Protein AF-A0A0C2C827-F1 (afdb_monomer_lite)

Radius of gyration: 21.94 Å; chains: 1; bounding box: 42×34×56 Å

pLDDT: mean 88.95, std 9.69, range [47.09, 97.75]

Structure (mmCIF, N/CA/C/O backbone):
data_AF-A0A0C2C827-F1
#
_entry.id   AF-A0A0C2C827-F1
#
loop_
_atom_site.group_PDB
_atom_site.id
_atom_site.type_symbol
_atom_site.label_atom_id
_atom_site.label_alt_id
_atom_site.label_comp_id
_atom_site.label_asym_id
_atom_site.label_entity_id
_atom_site.label_seq_id
_atom_site.pdbx_PDB_ins_code
_atom_site.Cartn_x
_atom_site.Cartn_y
_atom_site.Cartn_z
_atom_site.occupancy
_atom_site.B_iso_or_equiv
_atom_site.auth_seq_id
_atom_site.auth_comp_id
_atom_site.auth_asym_id
_atom_site.auth_atom_id
_atom_site.pdbx_PDB_model_num
ATOM 1 N N . MET A 1 1 ? -22.658 19.233 17.899 1.00 47.09 1 MET A N 1
ATOM 2 C CA . MET A 1 1 ? -21.320 19.853 17.831 1.00 47.09 1 MET A CA 1
ATOM 3 C C . MET A 1 1 ? -20.630 19.488 19.135 1.00 47.09 1 MET A C 1
ATOM 5 O O . MET A 1 1 ? -21.044 19.990 20.168 1.00 47.09 1 MET A O 1
ATOM 9 N N . LEU A 1 2 ? -19.735 18.497 19.115 1.00 59.34 2 LEU A N 1
ATOM 10 C CA . LEU A 1 2 ? -19.010 18.044 20.308 1.00 59.34 2 LEU A CA 1
ATOM 11 C C . LEU A 1 2 ? -17.898 19.061 20.596 1.00 59.34 2 LEU A C 1
ATOM 13 O O . LEU A 1 2 ? -16.912 19.115 19.868 1.00 59.34 2 LEU A O 1
ATOM 17 N N . GLU A 1 3 ? -18.075 19.902 21.614 1.00 64.19 3 GLU A N 1
ATOM 18 C CA . GLU A 1 3 ? -16.965 20.669 22.182 1.00 64.19 3 GLU A CA 1
ATOM 19 C C . GLU A 1 3 ? -16.196 19.738 23.122 1.00 64.19 3 GLU A C 1
ATOM 21 O O . GLU A 1 3 ? -16.692 19.385 24.190 1.00 64.19 3 GLU A O 1
ATOM 26 N N . VAL A 1 4 ? -14.995 19.310 22.727 1.00 66.06 4 VAL A N 1
ATOM 27 C CA . VAL A 1 4 ? -14.126 18.502 23.593 1.00 66.06 4 VAL A CA 1
ATOM 28 C C . VAL A 1 4 ? -13.608 19.399 24.715 1.00 66.06 4 VAL A C 1
ATOM 30 O O . VAL A 1 4 ? -12.619 20.118 24.564 1.00 66.06 4 VAL A O 1
ATOM 33 N N . ARG A 1 5 ? -14.300 19.395 25.854 1.00 66.69 5 ARG A N 1
ATOM 34 C CA . ARG A 1 5 ? -13.885 20.135 27.043 1.00 66.69 5 ARG A CA 1
ATOM 35 C C . ARG A 1 5 ? -12.963 19.230 27.861 1.00 66.69 5 ARG A C 1
ATOM 37 O O . ARG A 1 5 ? -13.411 18.322 28.550 1.00 66.69 5 ARG A O 1
ATOM 44 N N . CYS A 1 6 ? -11.652 19.488 27.824 1.00 61.53 6 CYS A N 1
ATOM 45 C CA . CYS A 1 6 ? -10.638 18.696 28.549 1.00 61.53 6 CYS A CA 1
ATOM 46 C C . CYS A 1 6 ? -10.814 18.657 30.085 1.00 61.53 6 CYS A C 1
ATOM 48 O O . CYS A 1 6 ? -10.021 18.017 30.772 1.00 61.53 6 CYS A O 1
ATOM 50 N N . HIS A 1 7 ? -11.807 19.356 30.640 1.00 68.38 7 HIS A N 1
ATOM 51 C CA . HIS A 1 7 ? -12.025 19.485 32.075 1.00 68.38 7 HIS A CA 1
ATOM 52 C C . HIS A 1 7 ? -13.510 19.354 32.449 1.00 68.38 7 HIS A C 1
ATOM 54 O O . HIS A 1 7 ? -14.020 20.143 33.245 1.00 68.38 7 HIS A O 1
ATOM 60 N N . ASP A 1 8 ? -14.212 18.368 31.889 1.00 76.00 8 ASP A N 1
ATOM 61 C CA . ASP A 1 8 ? -15.567 18.047 32.342 1.00 76.00 8 ASP A CA 1
ATOM 62 C C . ASP A 1 8 ? -15.526 17.234 33.651 1.00 76.00 8 ASP A C 1
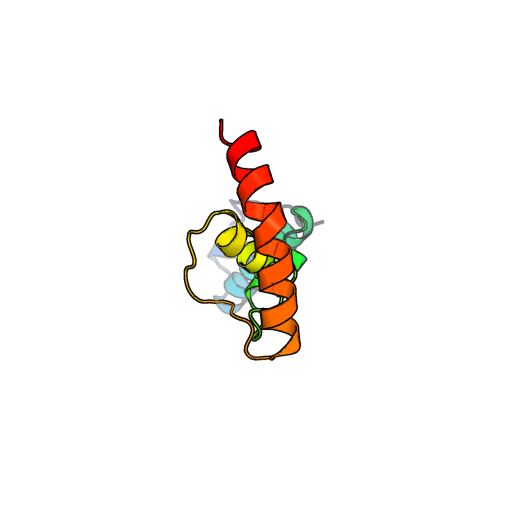ATOM 64 O O . ASP A 1 8 ? -15.051 16.092 33.666 1.00 76.00 8 ASP A O 1
ATOM 68 N N . PRO A 1 9 ? -15.998 17.797 34.783 1.00 75.06 9 PRO A N 1
ATOM 69 C CA . PRO A 1 9 ? -15.972 17.112 36.074 1.00 75.06 9 PRO A CA 1
ATOM 70 C C . PRO A 1 9 ? -16.903 15.891 36.108 1.00 75.06 9 PRO A C 1
ATOM 72 O O . PRO A 1 9 ? -16.648 14.961 36.871 1.00 75.06 9 PRO A O 1
ATOM 75 N N . GLU A 1 10 ? -17.931 15.852 35.258 1.00 78.69 10 GLU A N 1
ATOM 76 C CA . GLU A 1 10 ? -18.884 14.739 35.166 1.00 78.69 10 GLU A CA 1
ATOM 77 C C . GLU A 1 10 ? -18.239 13.454 34.635 1.00 78.69 10 GLU A C 1
ATOM 79 O O . GLU A 1 10 ? -18.510 12.368 35.144 1.00 78.69 10 GLU A O 1
ATOM 84 N N . LEU A 1 11 ? -17.299 13.569 33.692 1.00 76.19 11 LEU A N 1
ATOM 85 C CA . LEU A 1 11 ? -16.570 12.428 33.128 1.00 76.19 11 LEU A CA 1
ATOM 86 C C . LEU A 1 11 ? -15.773 11.662 34.186 1.00 76.19 11 LEU A C 1
ATOM 88 O O . LEU A 1 11 ? -15.672 10.444 34.105 1.00 76.19 11 LEU A O 1
ATOM 92 N N . ARG A 1 12 ? -15.243 12.354 35.203 1.00 75.44 12 ARG A N 1
ATOM 93 C CA . ARG A 1 12 ? -14.473 11.739 36.298 1.00 75.44 12 ARG A CA 1
ATOM 94 C C . ARG A 1 12 ? -15.323 10.918 37.264 1.00 75.44 12 ARG A C 1
ATOM 96 O O . ARG A 1 12 ? -14.786 10.022 37.909 1.00 75.44 12 ARG A O 1
ATOM 103 N N . VAL A 1 13 ? -16.602 11.259 37.392 1.00 83.38 13 VAL A N 1
ATOM 104 C CA . VAL A 1 13 ? -17.548 10.613 38.316 1.00 83.38 13 VAL A CA 1
ATOM 105 C C . VAL A 1 13 ? -18.395 9.560 37.589 1.00 83.38 13 VAL A C 1
ATOM 107 O O . VAL A 1 13 ? -18.962 8.678 38.228 1.00 83.38 13 VAL A O 1
ATOM 110 N N . ALA A 1 14 ? -18.459 9.634 36.259 1.00 80.81 14 ALA A N 1
ATOM 111 C CA . ALA A 1 14 ? -19.197 8.707 35.421 1.00 80.81 14 ALA A CA 1
ATOM 112 C C . ALA A 1 14 ? -18.620 7.281 35.427 1.00 80.81 14 ALA A C 1
ATOM 114 O O . ALA A 1 14 ? -17.430 7.057 35.664 1.00 80.81 14 ALA A O 1
ATOM 115 N N . ASP A 1 15 ? -19.496 6.327 35.114 1.00 88.06 15 ASP A N 1
ATOM 116 C CA . ASP A 1 15 ? -19.166 4.912 34.978 1.00 88.06 15 ASP A CA 1
ATOM 117 C C . ASP A 1 15 ? -18.080 4.659 33.908 1.00 88.06 15 ASP A C 1
ATOM 119 O O . ASP A 1 15 ? -17.936 5.419 32.943 1.00 88.06 15 ASP A O 1
ATOM 123 N N . LYS A 1 16 ? -17.303 3.579 34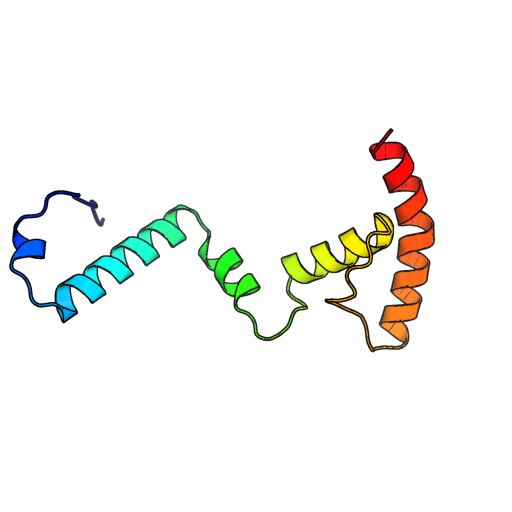.063 1.00 88.19 16 LYS A N 1
ATOM 124 C CA . LYS A 1 16 ? -16.207 3.242 33.137 1.00 88.19 16 LYS A CA 1
ATOM 125 C C . LYS A 1 16 ? -16.693 3.039 31.705 1.00 88.19 16 LYS A C 1
ATOM 127 O O . LYS A 1 16 ? -15.999 3.461 30.778 1.00 88.19 16 LYS A O 1
ATOM 132 N N . ASP A 1 17 ? -17.864 2.438 31.516 1.00 88.88 17 ASP A N 1
ATOM 133 C CA . ASP A 1 17 ? -18.410 2.197 30.181 1.00 88.88 17 ASP A CA 1
ATOM 134 C C . ASP A 1 17 ? -18.754 3.522 29.489 1.00 88.88 17 ASP A C 1
ATOM 136 O O . ASP A 1 17 ? -18.465 3.706 28.303 1.00 88.88 17 ASP A O 1
ATOM 140 N N . TYR A 1 18 ? -19.260 4.493 30.256 1.00 86.06 18 TYR A N 1
ATOM 141 C CA . TYR A 1 18 ? -19.517 5.847 29.769 1.00 86.06 18 TYR A CA 1
ATOM 142 C C . TYR A 1 18 ? -18.223 6.566 29.366 1.00 86.06 18 TYR A C 1
ATOM 144 O O . TYR A 1 18 ? -18.156 7.158 28.288 1.00 86.06 18 TYR A O 1
ATOM 152 N N . GLN A 1 19 ? -17.164 6.474 30.179 1.00 85.94 19 GLN A N 1
ATOM 153 C CA . GLN A 1 19 ? -15.868 7.078 29.844 1.00 85.94 19 GLN A CA 1
ATOM 154 C C . GLN A 1 19 ? -15.275 6.508 28.547 1.00 85.94 19 GLN A C 1
ATOM 156 O O . GLN A 1 19 ? -14.746 7.259 27.720 1.00 85.94 19 GLN A O 1
ATOM 161 N N . ILE A 1 20 ? -15.374 5.189 28.343 1.00 87.88 20 ILE A N 1
ATOM 162 C CA . ILE A 1 20 ? -14.888 4.528 27.125 1.00 87.88 20 ILE A CA 1
ATOM 163 C C . ILE A 1 20 ? -15.697 4.989 25.913 1.00 87.88 20 ILE A C 1
ATOM 165 O O . ILE A 1 20 ? -15.110 5.295 24.873 1.00 87.88 20 ILE A O 1
ATOM 169 N N . GLN A 1 21 ? -17.023 5.054 26.037 1.00 89.31 21 GLN A N 1
ATOM 170 C CA . GLN A 1 21 ? -17.894 5.478 24.947 1.00 89.31 21 GLN A CA 1
ATOM 171 C C . GLN A 1 21 ? -17.613 6.928 24.537 1.00 89.31 21 GLN A C 1
ATOM 173 O O . GLN A 1 21 ? -17.379 7.196 23.360 1.00 89.31 21 GLN A O 1
ATOM 178 N N . HIS A 1 22 ? -17.513 7.837 25.509 1.00 86.12 22 HIS A N 1
ATOM 179 C CA . HIS A 1 22 ? -17.183 9.236 25.251 1.00 86.12 22 HIS A CA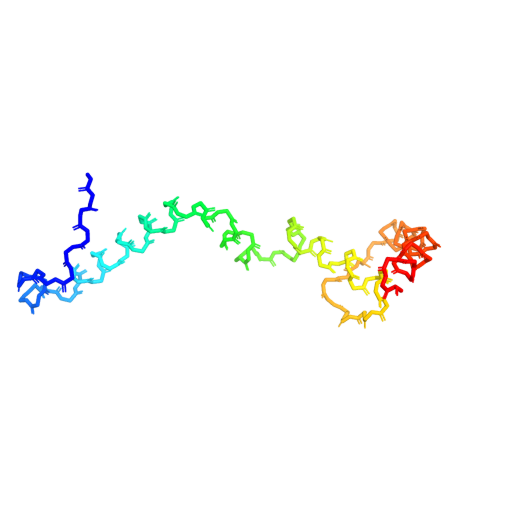 1
ATOM 180 C C . HIS A 1 22 ? -15.806 9.397 24.585 1.00 86.12 22 HIS A C 1
ATOM 182 O O . HIS A 1 22 ? -15.652 10.150 23.625 1.00 86.12 22 HIS A O 1
ATOM 188 N N . SER A 1 23 ? -14.803 8.642 25.046 1.00 87.31 23 SER A N 1
ATOM 189 C CA . SER A 1 23 ? -13.460 8.669 24.450 1.00 87.31 23 SER A CA 1
ATOM 190 C C . SER A 1 23 ? -13.469 8.184 22.998 1.00 87.31 23 SER A C 1
ATOM 192 O O . SER A 1 23 ? -12.793 8.770 22.153 1.00 87.31 23 SER A O 1
ATOM 194 N N . LYS A 1 24 ? -14.249 7.137 22.687 1.00 90.00 24 LYS A N 1
ATOM 195 C CA . LYS A 1 24 ? -14.424 6.638 21.313 1.00 90.00 24 LYS A CA 1
ATOM 196 C C . LYS A 1 24 ? -15.075 7.687 20.420 1.00 90.00 24 LYS A C 1
ATOM 198 O O . LYS A 1 24 ? -14.597 7.909 19.315 1.00 90.00 24 LYS A O 1
ATOM 203 N N . GLU A 1 25 ? -16.131 8.341 20.891 1.00 89.69 25 GLU A N 1
ATOM 204 C CA . GLU A 1 25 ? -16.846 9.372 20.132 1.00 89.69 25 GLU A CA 1
ATOM 205 C C . GLU A 1 25 ? -15.966 10.594 19.849 1.00 89.69 25 GLU A C 1
ATOM 207 O O . GLU A 1 25 ? -15.932 11.069 18.714 1.00 89.69 25 GLU A O 1
ATOM 212 N N . ALA A 1 26 ? -15.188 11.052 20.834 1.00 88.75 26 ALA A N 1
ATOM 213 C CA . ALA A 1 26 ? -14.219 12.129 20.643 1.00 88.75 26 ALA A CA 1
ATOM 214 C C . ALA A 1 26 ? -13.122 11.748 19.632 1.00 88.75 26 ALA A C 1
ATOM 216 O O . ALA A 1 26 ? -12.761 12.559 18.778 1.00 88.75 26 ALA A O 1
ATOM 217 N N . LEU A 1 27 ? -12.623 10.505 19.688 1.00 89.69 27 LEU A N 1
ATOM 218 C CA . LEU A 1 27 ? -11.666 9.987 18.706 1.00 89.69 27 LEU A CA 1
ATOM 219 C C . LEU A 1 27 ? -12.266 9.954 17.301 1.00 89.69 27 LEU A C 1
ATOM 221 O O . LEU A 1 27 ? -11.641 10.444 16.368 1.00 89.69 27 LEU A O 1
ATOM 225 N N . LEU A 1 28 ? -13.474 9.409 17.145 1.00 89.50 28 LEU A N 1
ATOM 226 C CA . LEU A 1 28 ? -14.153 9.329 15.851 1.00 89.50 28 LEU A CA 1
ATOM 227 C 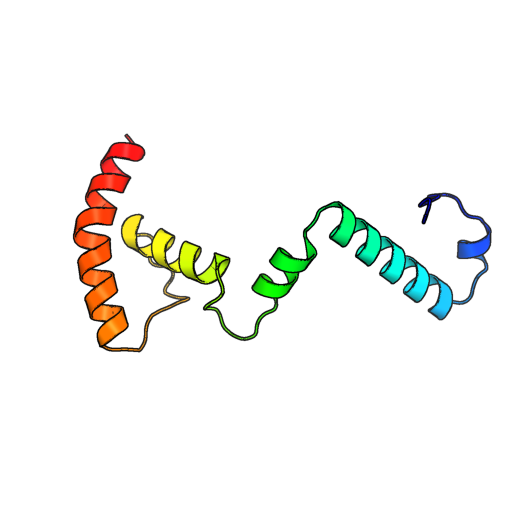C . LEU A 1 28 ? -14.412 10.720 15.269 1.00 89.50 28 LEU A C 1
ATOM 229 O O . LEU A 1 28 ? -14.143 10.935 14.091 1.00 89.50 28 LEU A O 1
ATOM 233 N N . TRP A 1 29 ? -14.848 11.675 16.095 1.00 89.19 29 TRP A N 1
ATOM 234 C CA . TRP A 1 29 ? -15.004 13.068 15.682 1.00 89.19 29 TRP A CA 1
ATOM 235 C C . TRP A 1 29 ? -13.682 13.676 15.204 1.00 89.19 29 TRP A C 1
ATOM 237 O O . TRP A 1 29 ? -13.637 14.311 14.155 1.00 89.19 29 TRP A O 1
ATOM 247 N N . PHE A 1 30 ? -12.595 13.468 15.948 1.00 89.88 30 PHE A N 1
ATOM 248 C CA . PHE A 1 30 ? -11.284 14.006 15.592 1.00 89.88 30 PHE A CA 1
ATOM 249 C C . PHE A 1 30 ? -10.740 13.394 14.295 1.00 89.88 30 PHE A C 1
ATOM 251 O O . PHE A 1 30 ? -10.205 14.107 13.446 1.00 89.88 30 PHE A O 1
ATOM 258 N N . LEU A 1 31 ? -10.896 12.080 14.124 1.00 91.25 31 LEU A N 1
ATOM 259 C CA . LEU A 1 31 ? -10.487 11.371 12.913 1.00 91.25 31 LEU A CA 1
ATOM 260 C C . LEU A 1 31 ? -11.266 11.843 11.684 1.00 91.25 31 LEU A C 1
ATOM 262 O O . LEU A 1 31 ? -10.662 12.045 10.632 1.00 91.25 31 LEU A O 1
ATOM 266 N N . ASP A 1 32 ? -12.573 12.054 11.830 1.00 91.25 32 ASP A N 1
ATOM 267 C CA . ASP A 1 32 ? -13.431 12.596 10.777 1.00 91.25 32 ASP A CA 1
ATOM 268 C C . ASP A 1 32 ? -13.058 14.046 10.439 1.00 91.25 32 ASP A C 1
ATOM 270 O O . ASP A 1 32 ? -12.875 14.390 9.275 1.00 91.25 32 ASP A O 1
ATOM 274 N N . HIS A 1 33 ? -12.812 14.875 11.459 1.00 90.50 33 HIS A N 1
ATOM 275 C CA . HIS A 1 33 ? -12.379 16.261 11.280 1.00 90.50 33 HIS A CA 1
ATOM 276 C C . HIS A 1 33 ? -11.050 16.379 10.517 1.00 90.50 33 HIS A C 1
ATOM 278 O O . HIS A 1 33 ? -10.858 17.313 9.741 1.00 90.50 33 HIS A O 1
ATOM 284 N N . LEU A 1 34 ? -10.137 15.425 10.717 1.00 91.62 34 LEU A N 1
ATOM 285 C CA . LEU A 1 34 ? -8.871 15.339 9.987 1.00 91.62 34 LEU A CA 1
ATOM 286 C C . LEU A 1 34 ? -8.966 14.561 8.667 1.00 91.62 34 LEU A C 1
ATOM 288 O O . LEU A 1 34 ? -7.953 14.405 7.986 1.00 91.62 34 LEU A O 1
ATOM 292 N N . ASN A 1 35 ? -10.151 14.060 8.309 1.00 89.94 35 ASN A N 1
ATOM 293 C CA . ASN A 1 35 ? -10.379 13.204 7.147 1.00 89.94 35 ASN A CA 1
ATOM 294 C C . ASN A 1 35 ? -9.463 11.957 7.116 1.00 89.94 35 ASN A C 1
ATOM 296 O O . ASN A 1 35 ? -9.043 11.487 6.061 1.00 89.94 35 ASN A O 1
ATOM 300 N N . LEU A 1 36 ? -9.109 11.425 8.292 1.00 90.75 36 LEU A N 1
ATOM 301 C CA . LEU A 1 36 ? -8.183 10.296 8.449 1.00 90.75 36 LEU A CA 1
ATOM 302 C C . LEU A 1 36 ? -8.871 8.930 8.398 1.00 90.75 36 LEU A C 1
ATOM 304 O O . LEU A 1 36 ? -8.190 7.904 8.335 1.00 90.75 36 LEU A O 1
ATOM 308 N N . THR A 1 37 ? -10.201 8.897 8.421 1.00 89.44 37 THR A N 1
ATOM 309 C CA . THR A 1 37 ? -10.984 7.656 8.428 1.00 89.44 37 THR A CA 1
ATOM 310 C C . THR A 1 37 ? -10.643 6.760 7.234 1.00 89.44 37 THR A C 1
ATOM 312 O O . THR A 1 37 ? -10.483 5.552 7.403 1.00 89.44 37 THR A O 1
ATOM 315 N N . GLU A 1 38 ? -10.448 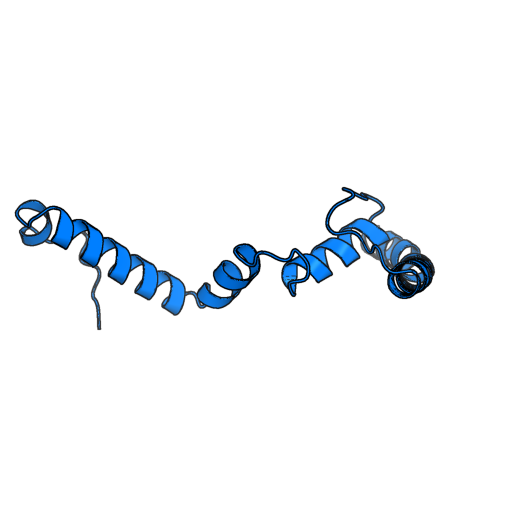7.342 6.046 1.00 86.81 38 GLU A N 1
ATOM 316 C CA . GLU A 1 38 ? -10.058 6.602 4.838 1.00 86.81 38 GLU A CA 1
ATOM 317 C C . GLU A 1 38 ? -8.660 5.991 4.961 1.00 86.81 38 GLU A C 1
ATOM 319 O O . GLU A 1 38 ? -8.471 4.807 4.686 1.00 86.81 38 GLU A O 1
ATOM 324 N N . VAL A 1 39 ? -7.694 6.761 5.465 1.00 87.88 39 VAL A N 1
ATOM 325 C CA . VAL A 1 39 ? -6.316 6.293 5.666 1.00 87.88 39 VAL A CA 1
ATOM 326 C C . VAL A 1 39 ? -6.279 5.137 6.662 1.00 87.88 39 VAL A C 1
ATOM 328 O O . VAL A 1 39 ? -5.612 4.133 6.421 1.00 87.88 39 VAL A O 1
ATOM 331 N N . ILE A 1 40 ? -6.999 5.248 7.780 1.00 89.12 40 ILE A N 1
ATOM 332 C CA . ILE A 1 40 ? -7.061 4.184 8.792 1.00 89.12 40 ILE A CA 1
ATOM 333 C C . ILE A 1 40 ? -7.717 2.940 8.212 1.00 89.12 40 ILE A C 1
ATOM 335 O O . ILE A 1 40 ? -7.220 1.835 8.439 1.00 89.12 40 ILE A O 1
ATOM 339 N N . LYS A 1 41 ? -8.793 3.111 7.440 1.00 88.62 41 LYS A N 1
ATOM 340 C CA . LYS A 1 41 ? -9.457 2.000 6.769 1.00 88.62 41 LYS A CA 1
ATOM 341 C C . LYS A 1 41 ? -8.473 1.266 5.862 1.00 88.62 41 LYS A C 1
ATOM 343 O O . LYS A 1 41 ? -8.265 0.081 6.079 1.00 88.62 41 LYS A O 1
ATOM 348 N N . GLU A 1 42 ? -7.782 1.972 4.966 1.00 88.25 42 GLU A N 1
ATOM 349 C CA . GLU A 1 42 ? -6.776 1.383 4.070 1.00 88.25 42 GLU A CA 1
ATOM 350 C C . GLU A 1 42 ? -5.620 0.688 4.802 1.00 88.25 42 GLU A C 1
ATOM 352 O O . GLU A 1 42 ? -5.063 -0.290 4.311 1.00 88.25 42 GLU A O 1
ATOM 357 N N . ARG A 1 43 ? -5.210 1.187 5.971 1.00 86.25 43 ARG A N 1
ATOM 358 C CA . ARG A 1 43 ? -4.139 0.567 6.770 1.00 86.25 43 ARG A CA 1
ATOM 359 C C . ARG A 1 43 ? -4.594 -0.667 7.542 1.00 86.25 43 ARG A C 1
ATOM 361 O O . ARG A 1 43 ? -3.743 -1.449 7.956 1.00 86.25 43 ARG A O 1
ATOM 368 N N . THR A 1 44 ? -5.897 -0.806 7.758 1.00 89.19 44 THR A N 1
ATOM 369 C CA . THR A 1 44 ? -6.503 -1.906 8.519 1.00 89.19 44 THR A CA 1
ATOM 370 C C . THR A 1 44 ? -7.083 -2.982 7.599 1.00 89.19 44 THR A C 1
ATOM 372 O O . THR A 1 44 ? -7.546 -4.011 8.083 1.00 89.19 44 THR A O 1
ATOM 375 N N . GLU A 1 45 ? -7.068 -2.771 6.278 1.00 90.50 45 GLU A N 1
ATOM 376 C CA . GLU A 1 45 ? -7.499 -3.792 5.327 1.00 90.50 45 GLU A CA 1
ATOM 377 C C . GLU A 1 45 ? -6.646 -5.059 5.451 1.00 90.50 45 GLU A C 1
ATOM 379 O O . GLU A 1 45 ? -5.430 -5.015 5.637 1.00 90.50 45 GLU A O 1
ATOM 384 N N . GLU A 1 46 ? -7.297 -6.213 5.317 1.00 90.88 46 GLU A N 1
ATOM 385 C CA . GLU A 1 46 ? -6.630 -7.518 5.393 1.00 90.88 46 GLU A CA 1
ATOM 386 C C . GLU A 1 46 ? -5.668 -7.745 4.218 1.00 90.88 46 GLU A C 1
ATOM 388 O O . GLU A 1 46 ? -4.720 -8.527 4.309 1.00 90.88 46 GLU A O 1
ATOM 393 N N . THR A 1 47 ? -5.909 -7.059 3.098 1.00 91.81 47 THR A N 1
ATOM 394 C CA . THR A 1 47 ? -5.079 -7.125 1.899 1.00 91.81 47 THR A CA 1
ATOM 395 C C . THR A 1 47 ? -4.059 -5.987 1.877 1.00 91.81 47 THR A C 1
ATOM 397 O O . THR A 1 47 ? -4.408 -4.837 2.132 1.00 91.81 47 THR A O 1
ATOM 400 N N . PRO A 1 48 ? -2.799 -6.247 1.485 1.00 90.62 48 PRO A N 1
ATOM 401 C CA . PRO A 1 48 ? -1.816 -5.184 1.305 1.00 90.62 48 PRO A CA 1
ATOM 402 C C . PRO A 1 48 ? -2.026 -4.379 0.013 1.00 90.62 48 PRO A C 1
ATOM 404 O O . PRO A 1 48 ? -1.298 -3.420 -0.232 1.00 90.62 48 PRO A O 1
ATOM 407 N N . TRP A 1 49 ? -2.986 -4.767 -0.833 1.00 93.69 49 TRP A N 1
ATOM 408 C CA . TRP A 1 49 ? -3.287 -4.111 -2.110 1.00 93.69 49 TRP A CA 1
ATOM 409 C C . TRP A 1 49 ? -4.262 -2.940 -1.963 1.00 93.69 49 TRP A C 1
ATOM 411 O O . TRP A 1 49 ? -5.205 -2.804 -2.737 1.00 93.69 49 TRP A O 1
ATOM 421 N N . THR A 1 50 ? -4.014 -2.085 -0.976 1.00 93.69 50 THR A N 1
ATOM 422 C CA . THR A 1 50 ? -4.704 -0.799 -0.826 1.00 93.69 50 THR A CA 1
ATOM 423 C C . THR A 1 50 ? -4.051 0.260 -1.710 1.00 93.69 50 THR A C 1
ATOM 425 O O . THR A 1 50 ? -3.021 -0.001 -2.344 1.00 93.69 50 THR A O 1
ATOM 428 N N . TRP A 1 51 ? -4.614 1.467 -1.785 1.00 91.31 51 TRP A N 1
ATOM 429 C CA . TRP A 1 51 ? -4.005 2.552 -2.557 1.00 91.31 51 TRP A CA 1
ATOM 430 C C . TRP A 1 51 ? -2.610 2.896 -2.020 1.00 91.31 51 TRP A C 1
ATOM 432 O O . TRP A 1 51 ? -1.622 2.837 -2.761 1.00 91.31 51 TRP A O 1
ATOM 442 N N . LEU A 1 52 ? -2.498 3.143 -0.710 1.00 91.69 52 LEU A N 1
ATOM 443 C CA . LEU A 1 52 ? -1.208 3.367 -0.055 1.00 91.69 52 LEU A CA 1
ATOM 444 C C . LEU A 1 52 ? -0.266 2.158 -0.183 1.00 91.69 52 LEU A C 1
ATOM 446 O O . LEU A 1 52 ? 0.929 2.338 -0.423 1.00 91.69 52 LEU A O 1
ATOM 450 N N . GLY A 1 53 ? -0.786 0.934 -0.056 1.00 93.75 53 GLY A N 1
ATOM 451 C CA . GLY A 1 53 ? 0.005 -0.290 -0.211 1.00 93.75 53 GLY A CA 1
ATOM 452 C C . GLY A 1 53 ? 0.559 -0.472 -1.628 1.00 93.75 53 GLY A C 1
ATOM 453 O O . GLY A 1 53 ? 1.722 -0.838 -1.805 1.00 93.75 53 GLY A O 1
ATOM 454 N N . SER A 1 54 ? -0.225 -0.115 -2.646 1.00 95.00 54 SER A N 1
ATOM 455 C CA . SER A 1 54 ? 0.183 -0.151 -4.055 1.00 95.00 54 SER A CA 1
ATOM 456 C C . SER A 1 54 ? 1.216 0.929 -4.380 1.00 95.00 54 SER A C 1
ATOM 458 O O . SER A 1 54 ? 2.189 0.656 -5.084 1.00 95.00 54 SER A O 1
ATOM 460 N N . MET A 1 55 ? 1.067 2.137 -3.826 1.00 94.94 55 MET A N 1
ATOM 461 C CA . MET A 1 55 ? 2.096 3.177 -3.934 1.00 94.94 55 MET A CA 1
ATOM 462 C C . MET A 1 55 ? 3.399 2.755 -3.256 1.00 94.94 55 MET A C 1
ATOM 464 O O . MET A 1 55 ? 4.474 2.973 -3.809 1.00 94.94 55 MET A O 1
ATOM 468 N N . PHE A 1 56 ? 3.320 2.110 -2.090 1.00 95.19 56 PHE A N 1
ATOM 469 C CA . PHE A 1 56 ? 4.496 1.574 -1.410 1.00 95.19 56 PHE A CA 1
ATOM 470 C C . PHE A 1 56 ? 5.182 0.480 -2.243 1.00 95.19 56 PHE A C 1
ATOM 472 O O . PHE A 1 56 ? 6.403 0.514 -2.404 1.00 95.19 56 PHE A O 1
ATOM 479 N N . TYR A 1 57 ? 4.407 -0.431 -2.848 1.00 96.44 57 TYR A N 1
ATOM 480 C CA . TYR A 1 57 ? 4.915 -1.429 -3.793 1.00 96.44 57 TYR A CA 1
ATOM 481 C C . TYR A 1 57 ? 5.633 -0.793 -4.990 1.00 96.44 57 TYR A C 1
ATOM 483 O O . TYR A 1 57 ? 6.728 -1.218 -5.351 1.00 96.44 57 TYR A O 1
ATOM 491 N N . ALA A 1 58 ? 5.052 0.243 -5.593 1.00 96.31 58 ALA A N 1
ATOM 492 C CA . ALA A 1 58 ? 5.685 0.976 -6.683 1.00 96.31 58 ALA A CA 1
ATOM 493 C C . ALA A 1 58 ? 6.988 1.654 -6.215 1.00 96.31 58 ALA A C 1
ATOM 495 O O . ALA A 1 58 ? 8.034 1.493 -6.843 1.00 96.31 58 ALA A O 1
ATOM 496 N N . GLY A 1 59 ? 6.941 2.321 -5.060 1.00 96.00 59 GLY A N 1
ATOM 497 C CA . GLY A 1 59 ? 8.073 2.978 -4.410 1.00 96.00 59 GLY A CA 1
ATOM 498 C C . GLY A 1 59 ? 9.270 2.057 -4.226 1.00 96.00 59 GLY A C 1
ATOM 499 O O . GLY A 1 59 ? 10.348 2.322 -4.757 1.00 96.00 59 GLY A O 1
ATOM 500 N N . GLN A 1 60 ? 9.092 0.940 -3.519 1.00 96.31 60 GLN A N 1
ATOM 501 C CA . GLN A 1 60 ? 10.190 0.009 -3.233 1.00 96.31 60 GLN A CA 1
ATOM 502 C C . GLN A 1 60 ? 10.803 -0.632 -4.493 1.00 96.31 60 GLN A C 1
ATOM 504 O O . GLN A 1 60 ? 11.941 -1.096 -4.431 1.00 96.31 60 GLN A O 1
ATOM 509 N N . LEU A 1 61 ? 10.084 -0.649 -5.625 1.00 96.56 61 LEU A N 1
ATOM 510 C CA . LEU A 1 61 ? 10.589 -1.140 -6.907 1.00 96.56 61 LEU A CA 1
ATOM 511 C C . LEU A 1 61 ? 11.560 -0.150 -7.566 1.00 96.56 61 LEU A C 1
ATOM 513 O O . LEU A 1 61 ? 12.712 -0.505 -7.807 1.00 96.56 61 LEU A O 1
ATOM 517 N N . TYR A 1 62 ? 11.126 1.083 -7.858 1.00 95.38 62 TYR A N 1
ATOM 518 C CA . TYR A 1 62 ? 11.976 2.039 -8.588 1.00 95.38 62 TYR A CA 1
ATOM 519 C C . TYR A 1 62 ? 13.089 2.639 -7.723 1.00 95.38 62 TYR A C 1
ATOM 521 O O . TYR A 1 62 ? 14.123 3.044 -8.247 1.00 95.38 62 TYR A O 1
ATOM 529 N N . THR A 1 63 ? 12.902 2.675 -6.400 1.00 95.00 63 THR A N 1
ATOM 530 C CA . THR A 1 63 ? 13.958 3.058 -5.445 1.00 95.00 63 THR A CA 1
ATOM 531 C C . THR A 1 63 ? 14.974 1.945 -5.218 1.00 95.00 63 THR A C 1
ATOM 533 O O . THR A 1 63 ? 15.991 2.168 -4.567 1.00 95.00 63 THR A O 1
ATOM 536 N N . THR A 1 64 ? 14.717 0.744 -5.747 1.00 95.06 64 THR A N 1
ATOM 537 C CA . THR A 1 64 ? 15.544 -0.460 -5.583 1.00 95.06 64 THR A CA 1
ATOM 538 C C . THR A 1 64 ? 15.716 -0.933 -4.133 1.00 95.06 64 THR A C 1
ATOM 540 O O . THR A 1 64 ? 16.597 -1.739 -3.856 1.00 95.06 64 THR A O 1
ATOM 543 N N . ILE A 1 65 ? 14.860 -0.482 -3.204 1.00 96.19 65 ILE A N 1
ATOM 544 C CA . ILE A 1 65 ? 14.906 -0.916 -1.797 1.00 96.19 65 ILE A CA 1
ATOM 545 C C . ILE A 1 65 ? 14.448 -2.374 -1.654 1.00 96.19 65 ILE A C 1
ATOM 547 O O . ILE A 1 65 ? 15.102 -3.164 -0.981 1.00 96.19 65 ILE A O 1
ATOM 551 N N . GLY A 1 66 ? 13.321 -2.728 -2.285 1.00 94.25 66 GLY A N 1
ATOM 552 C CA . GLY A 1 66 ? 12.840 -4.109 -2.379 1.00 94.25 66 GLY A CA 1
ATOM 553 C C . GLY A 1 66 ? 12.599 -4.835 -1.047 1.00 94.25 66 GLY A C 1
ATOM 554 O O . GLY A 1 66 ? 13.123 -5.927 -0.854 1.00 94.25 66 GLY A O 1
ATOM 555 N N . TYR A 1 67 ? 11.764 -4.292 -0.154 1.00 94.56 67 TYR A N 1
ATOM 556 C CA . TYR A 1 67 ? 11.432 -4.918 1.140 1.00 94.56 67 TYR A CA 1
ATOM 557 C C . TYR A 1 67 ? 10.795 -6.316 1.037 1.00 94.56 67 TYR A C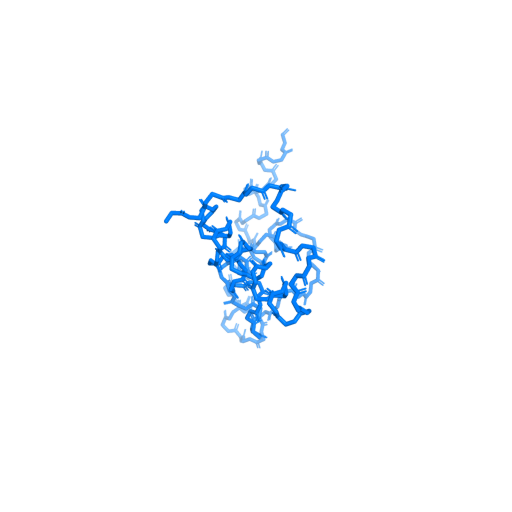 1
ATOM 559 O O . TYR A 1 67 ? 10.854 -7.090 1.990 1.00 94.56 67 TYR A O 1
ATOM 567 N N . GLY A 1 68 ? 10.174 -6.645 -0.099 1.00 91.19 68 GLY A N 1
ATOM 568 C CA . GLY A 1 68 ? 9.617 -7.977 -0.368 1.00 91.19 68 GLY A CA 1
ATOM 569 C C . GLY A 1 68 ? 8.150 -8.158 0.040 1.00 91.19 68 GLY A C 1
ATOM 570 O O . GLY A 1 68 ? 7.583 -9.223 -0.201 1.00 91.19 68 GLY A O 1
ATOM 571 N N . TYR A 1 69 ? 7.511 -7.122 0.590 1.00 90.88 69 TYR A N 1
ATOM 572 C CA . TYR A 1 69 ? 6.077 -7.080 0.878 1.00 90.88 69 TYR A CA 1
ATOM 573 C C . TYR A 1 69 ? 5.547 -5.640 0.738 1.00 90.88 69 TYR A C 1
ATOM 575 O O . TYR A 1 69 ? 6.165 -4.740 1.309 1.00 90.88 69 TYR A O 1
ATOM 583 N N . PRO A 1 70 ? 4.426 -5.386 0.030 1.00 92.12 70 PRO A N 1
ATOM 584 C CA . PRO A 1 70 ? 3.653 -6.319 -0.799 1.00 92.12 70 PRO A CA 1
ATOM 585 C C . PRO A 1 70 ? 4.455 -6.831 -2.008 1.00 92.12 70 PRO A C 1
ATOM 587 O O . PRO A 1 70 ? 5.410 -6.195 -2.439 1.00 92.12 70 PRO A O 1
ATOM 590 N N . THR A 1 71 ? 4.074 -7.978 -2.582 1.00 93.19 71 THR A N 1
ATOM 591 C CA . THR A 1 71 ? 4.697 -8.506 -3.811 1.00 93.19 71 THR A CA 1
ATOM 592 C C . THR A 1 71 ? 3.679 -9.168 -4.733 1.00 93.19 71 THR A C 1
ATOM 594 O O . THR A 1 71 ? 2.726 -9.803 -4.276 1.00 93.19 71 THR A O 1
ATOM 597 N N . THR A 1 72 ? 3.871 -9.027 -6.047 1.00 93.25 72 THR A N 1
ATOM 598 C CA . THR A 1 72 ? 2.987 -9.628 -7.048 1.00 93.25 72 THR A CA 1
ATOM 599 C C . THR A 1 72 ? 3.308 -11.113 -7.230 1.00 93.25 72 THR A C 1
ATOM 601 O O . THR A 1 72 ? 4.390 -11.521 -7.661 1.00 93.25 72 THR A O 1
ATOM 604 N N . ASN A 1 73 ? 2.320 -11.959 -6.940 1.00 92.25 73 ASN A N 1
ATOM 605 C CA . ASN A 1 73 ? 2.422 -13.402 -7.177 1.00 92.25 73 ASN A CA 1
ATOM 606 C C . ASN A 1 73 ? 1.910 -13.820 -8.563 1.00 92.25 73 ASN A C 1
ATOM 608 O O . ASN A 1 73 ? 2.133 -14.951 -8.986 1.00 92.25 73 ASN A O 1
ATOM 612 N N . THR A 1 74 ? 1.263 -12.908 -9.290 1.00 96.38 74 THR A N 1
ATOM 613 C CA . THR A 1 74 ? 0.728 -13.166 -10.629 1.00 96.38 74 THR A CA 1
ATOM 614 C C . THR A 1 74 ? 1.796 -12.958 -11.702 1.00 96.38 74 THR A C 1
ATOM 616 O O . THR A 1 74 ? 2.594 -12.022 -11.639 1.00 96.38 74 THR A O 1
ATOM 619 N N . THR A 1 75 ? 1.792 -13.802 -12.737 1.00 96.94 75 THR A N 1
ATOM 620 C CA . THR A 1 75 ? 2.729 -13.682 -13.868 1.00 96.94 75 THR A CA 1
ATOM 621 C C . THR A 1 75 ? 2.595 -12.335 -14.572 1.00 96.94 75 THR A C 1
ATOM 623 O O . THR A 1 75 ? 3.598 -11.681 -14.840 1.00 96.94 75 THR A O 1
ATOM 626 N N . ALA A 1 76 ? 1.359 -11.883 -14.807 1.00 96.94 76 ALA A N 1
ATOM 627 C CA . ALA A 1 76 ? 1.095 -10.580 -15.410 1.00 96.94 76 ALA A CA 1
ATOM 628 C C . ALA A 1 76 ? 1.648 -9.431 -14.550 1.00 96.94 76 ALA A C 1
ATOM 630 O O . ALA A 1 76 ? 2.324 -8.552 -15.075 1.00 96.94 76 ALA A O 1
ATOM 631 N N . GLY A 1 77 ? 1.442 -9.476 -13.227 1.00 95.12 77 GLY A N 1
ATOM 632 C CA . GLY A 1 77 ? 1.965 -8.465 -12.309 1.00 95.12 77 GLY A CA 1
ATOM 633 C C . GLY A 1 77 ? 3.489 -8.386 -12.338 1.00 95.12 77 GLY A C 1
ATOM 634 O O . GLY A 1 77 ? 4.039 -7.294 -12.404 1.00 95.12 77 GLY A O 1
ATOM 635 N N . ARG A 1 78 ? 4.179 -9.532 -12.377 1.00 95.62 78 ARG A N 1
ATOM 636 C CA . ARG A 1 78 ? 5.646 -9.577 -12.487 1.00 95.62 78 ARG A CA 1
ATOM 637 C C . ARG A 1 78 ? 6.147 -8.956 -13.790 1.00 95.62 78 ARG A C 1
ATOM 639 O O . ARG A 1 78 ? 7.088 -8.172 -13.758 1.00 95.62 78 ARG A O 1
ATOM 646 N N . VAL A 1 79 ? 5.506 -9.273 -14.917 1.00 97.75 79 VAL A N 1
ATOM 647 C CA . VAL A 1 79 ? 5.862 -8.706 -16.229 1.00 97.75 79 VAL A CA 1
ATOM 648 C C . VAL A 1 79 ? 5.664 -7.188 -16.239 1.00 97.75 79 VAL A C 1
ATOM 650 O O . VAL A 1 79 ? 6.573 -6.460 -16.632 1.00 97.75 79 VAL A O 1
ATOM 653 N N . THR A 1 80 ? 4.530 -6.691 -15.739 1.00 95.94 80 THR A N 1
ATOM 654 C CA . THR A 1 80 ? 4.270 -5.247 -15.630 1.00 95.94 80 THR A CA 1
ATOM 655 C C . THR A 1 80 ? 5.294 -4.549 -14.736 1.00 95.94 80 THR A C 1
ATOM 657 O O . THR A 1 80 ? 5.795 -3.486 -15.100 1.00 95.94 80 THR A O 1
ATOM 660 N N . SER A 1 81 ? 5.667 -5.153 -13.603 1.00 96.38 81 SER A N 1
ATOM 661 C CA . SER A 1 81 ? 6.676 -4.592 -12.700 1.00 96.38 81 SER A CA 1
ATOM 662 C C . SER A 1 81 ? 8.051 -4.476 -13.351 1.00 96.38 81 SER A C 1
ATOM 664 O O . SER A 1 81 ? 8.739 -3.489 -13.110 1.00 96.38 81 SER A O 1
ATOM 666 N N . ILE A 1 82 ? 8.437 -5.426 -14.213 1.00 96.25 82 ILE A N 1
ATOM 667 C CA . ILE A 1 82 ? 9.683 -5.340 -14.993 1.00 96.25 82 ILE A CA 1
ATOM 668 C C . ILE A 1 82 ? 9.647 -4.114 -15.911 1.00 96.25 82 ILE A C 1
ATOM 670 O O . ILE A 1 82 ? 10.572 -3.307 -15.888 1.00 96.25 82 ILE A O 1
ATOM 674 N N . PHE A 1 83 ? 8.572 -3.924 -16.679 1.00 97.31 83 PHE A N 1
ATOM 675 C CA . PHE A 1 83 ? 8.448 -2.742 -17.538 1.00 97.31 83 PHE A CA 1
ATOM 676 C C . PHE A 1 83 ? 8.434 -1.436 -16.738 1.00 97.31 83 PHE A C 1
ATOM 678 O O . PHE A 1 83 ? 9.044 -0.455 -17.155 1.00 97.31 83 PHE A O 1
ATOM 685 N N . TYR A 1 84 ? 7.792 -1.434 -15.570 1.00 96.31 84 TYR A N 1
ATOM 686 C CA . TYR A 1 84 ? 7.743 -0.278 -14.682 1.00 96.31 84 TYR A CA 1
ATOM 687 C C . TYR A 1 84 ? 9.136 0.146 -14.190 1.00 96.31 84 TYR A C 1
ATOM 689 O O . TYR A 1 84 ? 9.483 1.323 -14.281 1.00 96.31 84 TYR A O 1
ATOM 697 N N . ILE A 1 85 ? 9.971 -0.793 -13.726 1.00 96.56 85 ILE A N 1
ATOM 698 C CA . ILE A 1 85 ? 11.307 -0.458 -13.201 1.00 96.56 85 ILE A CA 1
ATOM 699 C C . ILE A 1 85 ? 12.300 -0.023 -14.281 1.00 96.56 85 ILE A C 1
ATOM 701 O O . ILE A 1 85 ? 13.188 0.772 -13.974 1.00 96.56 85 ILE A O 1
ATOM 705 N N . LEU A 1 86 ? 12.137 -0.477 -15.533 1.00 96.94 86 LEU A N 1
ATOM 706 C CA . LEU A 1 86 ? 13.000 -0.066 -16.651 1.00 96.94 86 LEU A CA 1
ATOM 707 C C . LEU A 1 86 ? 13.000 1.454 -16.853 1.00 96.94 86 LEU A C 1
ATOM 709 O O . LEU A 1 86 ? 14.044 2.027 -17.149 1.00 96.94 86 LEU A O 1
ATOM 713 N N . PHE A 1 87 ? 11.850 2.102 -16.662 1.00 95.88 87 PHE A N 1
ATOM 714 C CA . PHE A 1 87 ? 11.725 3.560 -16.736 1.00 95.88 87 PHE A CA 1
ATOM 715 C C . PHE A 1 87 ? 11.781 4.226 -15.357 1.00 95.88 87 PHE A C 1
ATOM 717 O O . PHE A 1 87 ? 12.325 5.322 -15.225 1.00 95.88 87 PHE A O 1
ATOM 724 N N . GLY A 1 88 ? 11.263 3.561 -14.321 1.00 95.38 88 GLY A N 1
ATOM 725 C CA . GLY A 1 88 ? 11.200 4.096 -12.964 1.00 95.38 88 GLY A CA 1
ATOM 726 C C . GLY A 1 88 ? 12.574 4.378 -12.356 1.00 95.38 88 GLY A C 1
ATOM 727 O O . GLY A 1 88 ? 12.769 5.457 -11.802 1.00 95.38 88 GLY A O 1
ATOM 728 N N . ILE A 1 89 ? 13.535 3.453 -12.485 1.00 96.50 89 ILE A N 1
ATOM 729 C CA . ILE A 1 89 ? 14.879 3.621 -11.903 1.00 96.50 89 ILE A CA 1
ATOM 730 C C . ILE A 1 89 ? 15.615 4.818 -12.541 1.00 96.50 89 ILE A C 1
ATOM 732 O O . ILE A 1 89 ? 16.069 5.680 -11.788 1.00 96.50 89 ILE A O 1
ATOM 736 N N . PRO A 1 90 ? 15.705 4.957 -13.885 1.00 96.06 90 PRO A N 1
ATOM 737 C CA . PRO A 1 90 ? 16.319 6.135 -14.502 1.00 96.06 90 PRO A CA 1
ATOM 738 C C . PRO A 1 90 ? 15.695 7.462 -14.060 1.00 96.06 90 PRO A C 1
ATOM 740 O O . PRO A 1 90 ? 16.422 8.393 -13.723 1.00 96.06 90 PRO A O 1
ATOM 743 N N . ILE A 1 91 ? 14.360 7.549 -14.029 1.00 95.69 91 ILE A N 1
ATOM 744 C CA . ILE A 1 91 ? 13.649 8.765 -13.609 1.00 95.69 91 ILE A CA 1
ATOM 745 C C . ILE A 1 91 ? 13.959 9.082 -12.144 1.00 95.69 91 ILE A C 1
ATOM 747 O O . ILE A 1 91 ? 14.280 10.221 -11.811 1.00 95.69 91 ILE A O 1
ATOM 751 N N . PHE A 1 92 ? 13.912 8.077 -11.269 1.00 95.06 92 PHE A N 1
ATOM 752 C CA . PHE A 1 92 ? 14.211 8.251 -9.853 1.00 95.06 92 PHE A CA 1
ATOM 753 C C . PHE A 1 92 ? 15.645 8.737 -9.614 1.00 95.06 92 PHE A C 1
ATOM 755 O O . PHE A 1 92 ? 15.855 9.652 -8.820 1.00 95.06 92 PHE A O 1
ATOM 762 N N . LEU A 1 93 ? 16.619 8.189 -10.348 1.00 93.62 93 LEU A N 1
ATOM 763 C CA . LEU A 1 93 ? 18.020 8.613 -10.277 1.00 93.62 93 LEU A CA 1
ATOM 764 C C . LEU A 1 93 ? 18.241 10.057 -10.755 1.00 93.62 93 LEU A C 1
ATOM 766 O O . LEU A 1 93 ? 19.155 10.717 -10.268 1.00 93.62 93 LEU A O 1
ATOM 770 N N . ILE A 1 94 ? 17.420 10.558 -11.683 1.00 95.69 94 ILE A N 1
ATOM 771 C CA . ILE A 1 94 ? 17.451 11.970 -12.092 1.00 95.69 94 ILE A CA 1
ATOM 772 C C . ILE A 1 94 ? 16.893 12.865 -10.981 1.00 95.69 94 ILE A C 1
ATOM 774 O O . ILE A 1 94 ? 17.452 13.924 -10.728 1.00 95.69 94 ILE A O 1
ATOM 778 N N . ILE A 1 95 ? 15.808 12.448 -10.322 1.00 94.38 95 ILE A N 1
ATOM 779 C CA . ILE A 1 95 ? 15.132 13.240 -9.282 1.00 94.38 95 ILE A CA 1
ATOM 780 C C . ILE A 1 95 ? 15.964 13.338 -7.997 1.00 94.38 95 ILE A C 1
ATOM 782 O O . ILE A 1 95 ? 15.950 14.376 -7.344 1.00 94.38 95 ILE A O 1
ATOM 786 N N . ILE A 1 96 ? 16.652 12.261 -7.604 1.00 92.31 96 ILE A N 1
ATOM 787 C CA . ILE A 1 96 ? 17.432 12.218 -6.354 1.00 92.31 96 ILE A CA 1
ATOM 788 C C . ILE A 1 96 ? 18.781 12.954 -6.446 1.00 92.31 96 ILE A C 1
ATOM 790 O O . ILE A 1 96 ? 19.466 13.104 -5.435 1.00 92.31 96 ILE A O 1
ATOM 794 N N . LYS A 1 97 ? 19.186 13.366 -7.649 1.00 60.84 97 LYS A N 1
ATOM 795 C CA . LYS A 1 97 ? 20.442 14.070 -7.903 1.00 60.84 97 LYS A CA 1
ATOM 796 C C . LYS A 1 97 ? 20.314 15.564 -7.626 1.00 60.84 97 LYS A C 1
ATOM 798 O O . LYS A 1 97 ? 21.262 16.096 -7.007 1.00 60.84 97 LYS A O 1
#

InterPro domains:
  IPR003280 Two pore domain potassium channel [PTHR11003] (36-96)
  IPR013099 Potassium channel domain [PF07885] (39-96)

Organism: NCBI:txid51022

Secondary structure (DSSP, 8-state):
-----TT-HHHHHS-HHHHHHHHHHHHHHHHHHTT-HHHHHHHH-SSS-SHHHHHHHHHHHHTS-----S---SHHHHHHHHHHHHHHHHHHHHHT-

Foldseek 3Di:
DDDPDVDDPVLVVDDPVVVVVVVVVVVVVVCVVVVVPLVVVQVPDPDLPGPVSVVVVLVCLLVVVCPPPPDDPDPVRVVVSVVSNVPSVVVVVVVVD

Sequence (97 aa):
MLEVRCHDPELRVADKDYQIQHSKEALLWFLDHLNLTEVIKERTEETPWTWLGSMFYAGQLYTTIGYGYPTTNTTAGRVTSIFYILFGIPIFLIIIK